Protein AF-A0A939UQP9-F1 (afdb_monomer)

Radius of gyration: 10.25 Å; Cα contacts (8 Å, |Δi|>4): 30; chains: 1; bounding box: 21×9×33 Å

Nearest PDB structures (foldseek):
  2p5x-assembly2_B  TM=8.929E-01  e=1.605E-02  Homo sapiens
  6xi5-assembly1_B  TM=9.448E-01  e=3.345E-02  Homo sapiens
  4heb-assembly1_B  TM=8.686E-01  e=7.502E-02  Bacillus subtilis
  4lu1-assembly1_A  TM=8.404E-01  e=1.083E-01  Escherichia coli K-12
  4jhc-assembly1_A  TM=8.232E-01  e=1.083E-01  Escherichia coli K-12

pLDDT: mean 92.79, std 9.76, range [50.41, 98.44]

Secondary structure (DSSP, 8-state):
-PPPPEE----HHHHHHHHHTT---EE------

Foldseek 3Di:
DDDAAEAQDPDPVVVVVCVVVVDHHHYDHDPDD

Sequence (33 aa):
MSAKVILASSSPRRREILAEMGIDFEVCPTDAD

Solvent-accessible surface area (backbone atoms only — not comparable to full-atom values): 2265 Å² total; per-residue (Å²): 136,87,80,88,45,71,40,68,52,79,53,66,69,63,53,53,54,41,51,76,71,68,55,77,65,46,81,52,57,66,98,72,134

Structure (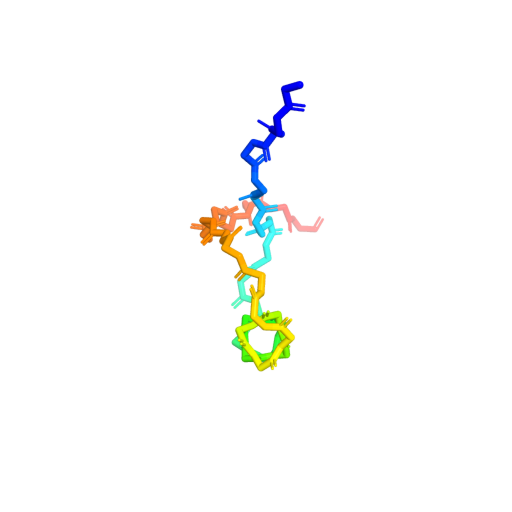mmCIF, N/CA/C/O backbone):
data_AF-A0A939UQP9-F1
#
_entry.id   AF-A0A939UQP9-F1
#
loop_
_atom_site.group_PDB
_atom_site.id
_atom_site.type_symbol
_atom_site.label_atom_id
_atom_site.label_alt_id
_atom_site.label_co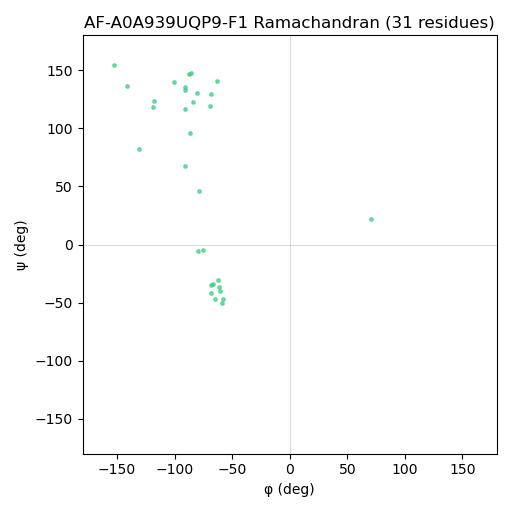mp_id
_atom_site.label_asym_id
_atom_site.label_entity_id
_atom_site.label_seq_id
_atom_site.pdbx_PDB_ins_code
_atom_site.Cartn_x
_atom_site.Cartn_y
_atom_site.Cartn_z
_atom_site.occupancy
_atom_site.B_iso_or_equiv
_atom_site.auth_seq_id
_atom_site.auth_comp_id
_atom_site.auth_asym_id
_atom_site.auth_atom_id
_atom_site.pdbx_PDB_model_num
ATOM 1 N N . MET A 1 1 ? -7.810 5.237 20.386 1.00 50.41 1 MET A N 1
ATOM 2 C CA . MET A 1 1 ? -7.796 4.067 19.480 1.00 50.41 1 MET A CA 1
ATOM 3 C C . MET A 1 1 ? -6.980 4.438 18.257 1.00 50.41 1 MET A C 1
ATOM 5 O O . MET A 1 1 ? -7.152 5.552 17.782 1.00 50.41 1 MET A O 1
ATOM 9 N N . SER A 1 2 ? -6.090 3.560 17.790 1.00 81.88 2 SER A N 1
ATOM 10 C CA . SER A 1 2 ? -5.398 3.743 16.507 1.00 81.88 2 SER A CA 1
ATOM 11 C C . SER A 1 2 ? -6.210 3.064 15.406 1.00 81.88 2 SER A C 1
ATOM 13 O O . SER A 1 2 ? -6.714 1.961 15.625 1.00 81.88 2 SER A O 1
ATOM 15 N N . ALA A 1 3 ? -6.388 3.731 14.267 1.00 91.62 3 ALA A N 1
ATOM 16 C CA . ALA A 1 3 ? -7.088 3.170 13.116 1.00 91.62 3 ALA A CA 1
ATOM 17 C C . ALA A 1 3 ? -6.120 2.356 12.248 1.00 91.62 3 ALA A C 1
ATOM 19 O O . ALA A 1 3 ? -4.944 2.697 12.132 1.00 91.62 3 ALA A O 1
ATOM 20 N N . LYS A 1 4 ? -6.627 1.299 11.609 1.00 95.31 4 LYS A N 1
ATOM 21 C CA . LYS A 1 4 ? -5.868 0.541 10.611 1.00 95.31 4 LYS A CA 1
ATOM 22 C C . LYS A 1 4 ? -5.653 1.404 9.368 1.00 95.31 4 LYS A C 1
ATOM 24 O O . LYS A 1 4 ? -6.614 1.954 8.831 1.00 95.31 4 LYS A O 1
ATOM 29 N N . VAL A 1 5 ? -4.412 1.498 8.902 1.00 96.62 5 VAL A N 1
ATOM 30 C CA . VAL A 1 5 ? -4.056 2.248 7.692 1.00 96.62 5 VAL A CA 1
ATOM 31 C C . VAL A 1 5 ? -4.117 1.323 6.478 1.00 96.62 5 VAL A C 1
ATOM 33 O O . VAL A 1 5 ? -3.580 0.216 6.505 1.00 96.62 5 VAL A O 1
ATOM 36 N N . ILE A 1 6 ? -4.760 1.787 5.404 1.00 97.19 6 ILE A N 1
ATOM 37 C CA . ILE A 1 6 ? -4.851 1.078 4.123 1.00 97.19 6 ILE A CA 1
ATOM 38 C C . ILE A 1 6 ? -4.183 1.923 3.033 1.00 97.19 6 ILE A C 1
ATOM 40 O O . ILE A 1 6 ? -4.577 3.065 2.795 1.00 97.19 6 ILE A O 1
ATOM 44 N N . LEU A 1 7 ? -3.199 1.355 2.337 1.00 97.00 7 LEU A N 1
ATOM 45 C CA . LEU A 1 7 ? -2.624 1.925 1.125 1.00 97.00 7 LEU A CA 1
ATOM 46 C C . LEU A 1 7 ? -3.447 1.476 -0.087 1.00 97.00 7 LEU A C 1
ATOM 48 O O . LEU A 1 7 ? -3.210 0.410 -0.660 1.00 97.00 7 LEU A O 1
ATOM 52 N N . ALA A 1 8 ? -4.378 2.330 -0.510 1.00 96.81 8 ALA A N 1
ATOM 53 C CA . ALA A 1 8 ? -5.204 2.123 -1.699 1.00 96.81 8 ALA A CA 1
ATOM 54 C C . ALA A 1 8 ? -4.468 2.451 -3.015 1.00 96.81 8 ALA A C 1
ATOM 56 O O . ALA A 1 8 ? -4.968 3.180 -3.868 1.00 96.81 8 ALA A O 1
ATOM 57 N N . SER A 1 9 ? -3.228 1.976 -3.172 1.00 94.94 9 SER A N 1
ATOM 58 C CA . SER A 1 9 ? -2.401 2.243 -4.354 1.00 94.94 9 SER A CA 1
ATOM 59 C C . SER A 1 9 ? -1.599 1.015 -4.770 1.00 94.94 9 SER A C 1
ATOM 61 O O . SER A 1 9 ? -0.956 0.373 -3.944 1.00 94.94 9 SER A O 1
ATOM 63 N N . SER A 1 10 ? -1.567 0.743 -6.074 1.00 93.75 10 SER A N 1
ATOM 64 C CA . SER A 1 10 ? -0.724 -0.290 -6.688 1.00 93.75 10 SER A CA 1
ATOM 65 C C . SER A 1 10 ? 0.740 0.138 -6.883 1.00 93.75 10 SER A C 1
ATOM 67 O O . SER A 1 10 ? 1.566 -0.682 -7.273 1.00 93.75 10 SER A O 1
ATOM 69 N N . SER A 1 11 ? 1.092 1.401 -6.602 1.00 95.06 11 SER A N 1
ATOM 70 C CA . SER A 1 11 ? 2.446 1.938 -6.810 1.00 95.06 11 SER A CA 1
ATOM 71 C C . SER A 1 11 ? 3.471 1.327 -5.837 1.00 95.06 11 SER A C 1
ATOM 73 O O . SER A 1 11 ? 3.363 1.574 -4.630 1.00 95.06 11 SER A O 1
ATOM 75 N N . PRO A 1 12 ? 4.519 0.629 -6.325 1.00 95.69 12 PRO A N 1
ATOM 76 C CA . PRO A 1 12 ? 5.573 0.070 -5.470 1.00 95.69 12 PRO A CA 1
ATOM 77 C C . PRO A 1 12 ? 6.320 1.144 -4.670 1.00 95.69 12 P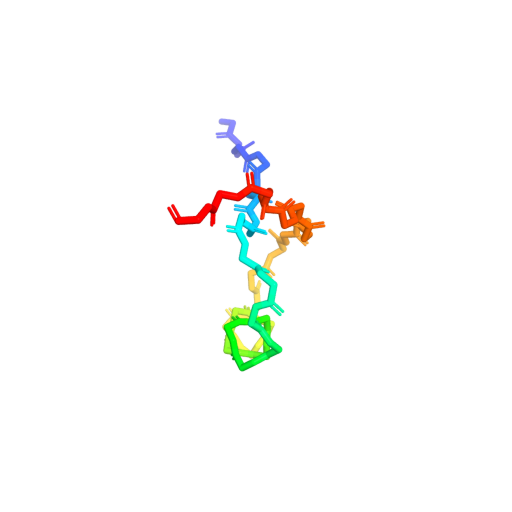RO A C 1
ATOM 79 O O . PRO A 1 12 ? 6.518 1.001 -3.469 1.00 95.69 12 PRO A O 1
ATOM 82 N N . ARG A 1 13 ? 6.602 2.292 -5.299 1.00 98.06 13 ARG A N 1
ATOM 83 C CA . ARG A 1 13 ? 7.318 3.411 -4.663 1.00 98.06 13 ARG A CA 1
ATOM 84 C C . ARG A 1 13 ? 6.577 3.986 -3.454 1.00 98.06 13 ARG A C 1
ATOM 86 O O . ARG A 1 13 ? 7.199 4.377 -2.477 1.00 98.06 13 ARG A O 1
ATOM 93 N N . ARG A 1 14 ? 5.236 4.041 -3.492 1.00 97.44 14 ARG A N 1
ATOM 94 C CA . ARG A 1 14 ? 4.446 4.533 -2.343 1.00 97.44 14 ARG A CA 1
ATOM 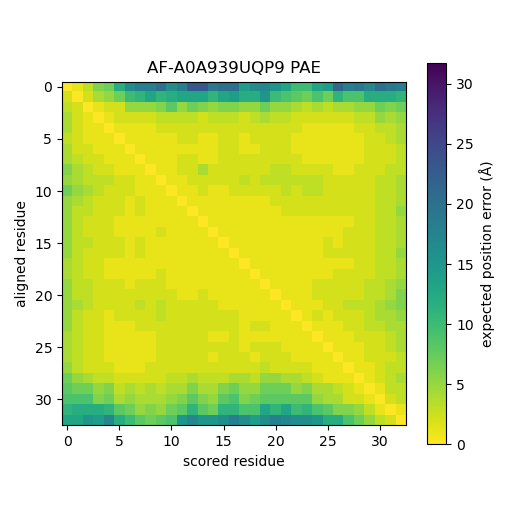95 C C . ARG A 1 14 ? 4.518 3.577 -1.154 1.00 97.44 14 ARG A C 1
ATOM 97 O O . ARG A 1 14 ? 4.535 4.034 -0.019 1.00 97.44 14 ARG A O 1
ATOM 104 N N . ARG A 1 15 ? 4.574 2.269 -1.419 1.00 97.50 15 ARG A N 1
ATOM 105 C CA . ARG A 1 15 ? 4.747 1.241 -0.389 1.00 97.50 15 ARG A CA 1
ATOM 106 C C . ARG A 1 15 ? 6.111 1.369 0.287 1.00 97.50 15 ARG A C 1
ATOM 108 O O . ARG A 1 15 ? 6.167 1.350 1.508 1.00 97.50 15 ARG A O 1
ATOM 115 N N . GLU A 1 16 ? 7.173 1.530 -0.498 1.00 98.31 16 GLU A N 1
ATOM 116 C CA . GLU A 1 16 ? 8.5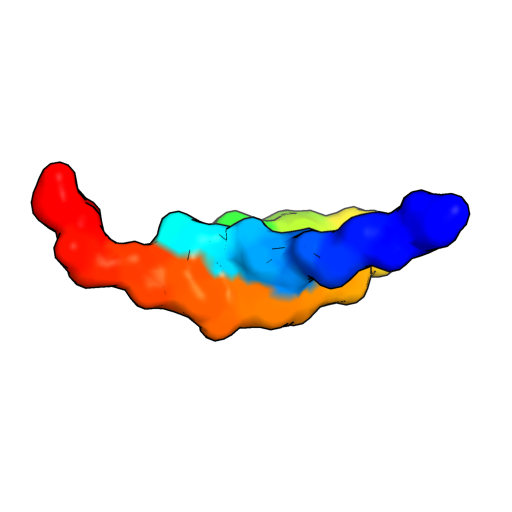44 1.694 0.008 1.00 98.31 16 GLU A CA 1
ATOM 117 C C . GLU A 1 16 ? 8.656 2.914 0.932 1.00 98.31 16 GLU A C 1
ATOM 119 O O . GLU A 1 16 ? 9.072 2.769 2.076 1.00 98.31 16 GLU A O 1
ATOM 124 N N . ILE A 1 17 ? 8.162 4.080 0.494 1.00 98.06 17 ILE A N 1
ATOM 125 C CA . ILE A 1 17 ? 8.195 5.319 1.292 1.00 98.06 17 ILE A CA 1
ATOM 126 C C . ILE A 1 17 ? 7.467 5.150 2.634 1.00 98.06 17 ILE A C 1
ATOM 128 O O . ILE A 1 17 ? 7.993 5.530 3.677 1.00 98.06 17 ILE A O 1
ATOM 132 N N . LEU A 1 18 ? 6.258 4.578 2.636 1.00 97.62 18 LEU A N 1
ATOM 133 C CA . LEU A 1 18 ? 5.498 4.388 3.878 1.00 97.62 18 LEU A CA 1
ATOM 134 C C . LEU A 1 18 ? 6.176 3.383 4.822 1.00 97.62 18 LEU A C 1
ATOM 136 O O . LEU A 1 18 ? 6.129 3.566 6.039 1.00 97.62 18 LEU A O 1
ATOM 140 N N . ALA A 1 19 ? 6.829 2.355 4.274 1.00 97.44 19 ALA A N 1
ATOM 141 C CA . ALA A 1 19 ? 7.591 1.390 5.059 1.00 97.44 19 ALA A CA 1
ATOM 142 C C . ALA A 1 19 ? 8.844 2.028 5.687 1.00 97.44 19 ALA A C 1
ATOM 144 O O . ALA A 1 19 ? 9.113 1.804 6.866 1.00 97.44 19 ALA A O 1
ATOM 145 N N . GLU A 1 20 ? 9.569 2.874 4.947 1.00 98.44 20 GLU A N 1
ATOM 146 C CA . GLU A 1 20 ? 10.722 3.634 5.462 1.00 98.44 20 GLU A CA 1
ATOM 147 C C . GLU A 1 20 ? 10.334 4.609 6.583 1.00 98.44 20 GLU A C 1
ATOM 149 O O . GLU A 1 20 ? 11.116 4.851 7.501 1.00 98.44 20 GLU A O 1
ATOM 154 N N . MET A 1 21 ? 9.105 5.127 6.552 1.00 97.38 21 MET A N 1
ATOM 155 C CA . MET A 1 21 ? 8.545 5.958 7.623 1.00 97.38 21 MET A CA 1
ATOM 156 C C . MET A 1 21 ? 8.135 5.160 8.875 1.00 97.38 21 MET A C 1
ATOM 158 O O . MET A 1 21 ? 7.715 5.764 9.863 1.00 97.38 21 MET A O 1
ATOM 162 N N . GLY A 1 22 ? 8.221 3.826 8.850 1.00 96.94 22 GLY A N 1
ATOM 163 C CA . GLY A 1 22 ? 7.813 2.961 9.961 1.00 96.94 22 GLY A CA 1
ATOM 164 C C . GLY A 1 22 ? 6.297 2.898 10.174 1.00 96.94 22 GLY A C 1
ATOM 165 O O . GLY A 1 22 ? 5.846 2.600 11.280 1.00 96.94 22 GLY A O 1
ATOM 166 N N . ILE A 1 23 ? 5.505 3.207 9.143 1.00 95.94 23 ILE A N 1
ATOM 167 C CA . ILE A 1 23 ? 4.044 3.123 9.203 1.00 95.94 23 ILE A CA 1
ATOM 168 C C . ILE A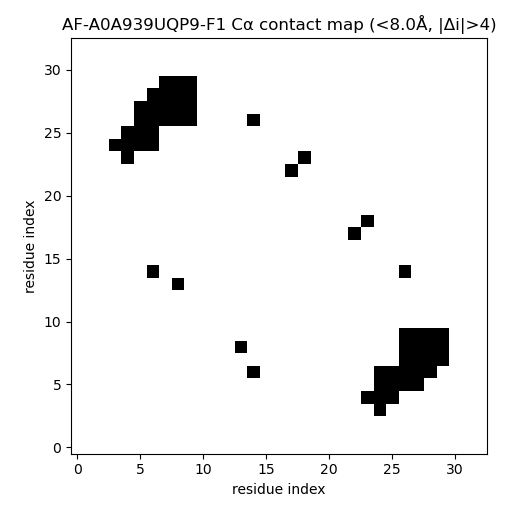 1 23 ? 3.637 1.665 8.989 1.00 95.94 23 ILE A C 1
ATOM 170 O O . ILE A 1 23 ? 4.063 1.034 8.024 1.00 95.94 23 ILE A O 1
ATOM 174 N N . ASP A 1 24 ? 2.779 1.145 9.864 1.00 96.75 24 ASP A N 1
ATOM 175 C CA . ASP A 1 24 ? 2.111 -0.139 9.653 1.00 96.75 24 ASP A CA 1
ATOM 176 C C . ASP A 1 24 ? 0.858 0.069 8.793 1.00 96.75 24 ASP A C 1
ATOM 178 O O . ASP A 1 24 ? -0.009 0.885 9.126 1.00 96.75 24 ASP A O 1
ATOM 182 N N . PHE A 1 25 ? 0.780 -0.623 7.657 1.00 97.19 25 PHE A N 1
ATOM 183 C CA . PHE A 1 25 ? -0.320 -0.490 6.704 1.00 97.19 25 PHE A CA 1
ATOM 184 C C . PHE A 1 25 ? -0.540 -1.768 5.893 1.00 97.19 25 PHE A C 1
ATOM 186 O O . PHE A 1 25 ? 0.378 -2.542 5.624 1.00 97.19 25 PHE A O 1
ATOM 193 N N . GLU A 1 26 ? -1.772 -1.946 5.422 1.00 97.50 26 GLU A N 1
ATOM 194 C CA . GLU A 1 26 ? -2.126 -2.988 4.457 1.00 97.50 26 GLU A CA 1
ATOM 195 C C . GLU A 1 26 ? -2.225 -2.403 3.047 1.00 97.50 26 GLU A C 1
ATOM 197 O O . GLU A 1 26 ? -2.764 -1.316 2.853 1.00 97.50 26 GLU A O 1
ATOM 202 N N . VAL A 1 27 ? -1.738 -3.127 2.041 1.00 96.50 27 VAL A N 1
ATOM 203 C CA . VAL A 1 27 ? -1.877 -2.725 0.637 1.00 96.50 27 VAL A CA 1
ATOM 204 C C . VAL A 1 27 ? -3.155 -3.324 0.062 1.00 96.50 27 VAL A C 1
ATOM 206 O O . VAL A 1 27 ? -3.256 -4.540 -0.068 1.00 96.50 27 VAL A O 1
ATOM 209 N N . CYS A 1 28 ? -4.097 -2.470 -0.336 1.00 96.31 28 CYS A N 1
ATOM 210 C CA . CYS A 1 28 ? -5.355 -2.871 -0.965 1.00 96.31 28 CYS A CA 1
ATOM 211 C C . CYS A 1 28 ? -5.565 -2.021 -2.228 1.00 96.31 28 CYS A C 1
ATOM 213 O O . CYS A 1 28 ? -6.202 -0.971 -2.158 1.00 96.31 28 CYS A O 1
ATOM 215 N N . PRO A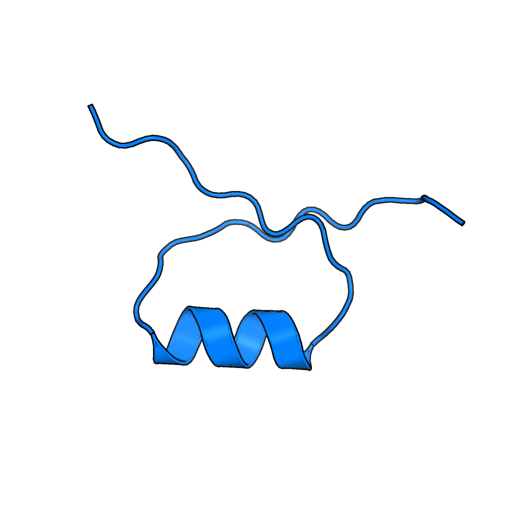 1 29 ? -4.939 -2.381 -3.364 1.00 92.81 29 PRO A N 1
ATOM 216 C CA . PRO A 1 29 ? -5.018 -1.573 -4.572 1.00 92.81 29 PRO A CA 1
ATOM 217 C C . PRO A 1 29 ? -6.466 -1.501 -5.064 1.00 92.81 29 PRO A C 1
ATOM 219 O O . PRO A 1 29 ? -7.197 -2.486 -5.016 1.00 92.81 29 PRO A O 1
ATOM 222 N N . THR A 1 30 ? -6.865 -0.327 -5.542 1.00 90.12 30 THR A N 1
ATOM 223 C CA . THR A 1 30 ? -8.167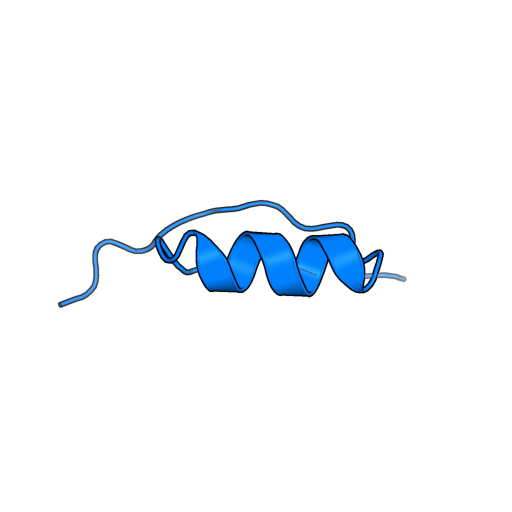 -0.136 -6.180 1.00 90.1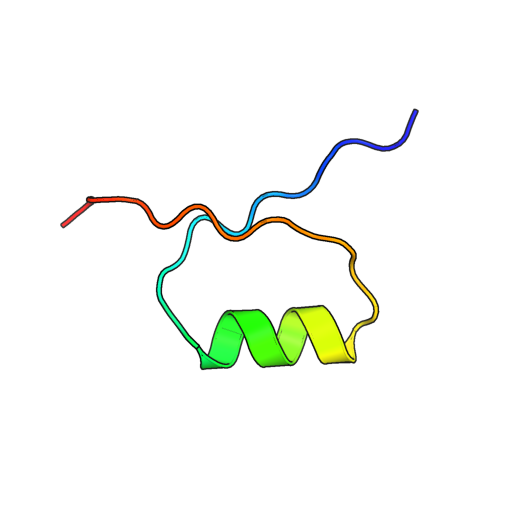2 30 THR A CA 1
ATOM 224 C C . THR A 1 30 ? -8.076 -0.445 -7.668 1.00 90.12 30 THR A C 1
ATOM 226 O O . THR A 1 30 ? -7.057 -0.161 -8.298 1.00 90.12 30 THR A O 1
ATOM 229 N N . ASP A 1 31 ? -9.162 -0.975 -8.216 1.00 87.25 31 ASP A N 1
ATOM 230 C CA . ASP A 1 31 ? -9.414 -1.049 -9.654 1.00 87.25 31 ASP A CA 1
ATOM 231 C C . ASP A 1 31 ? -10.177 0.217 -10.068 1.00 87.25 31 ASP A C 1
ATOM 233 O O . ASP A 1 31 ? -11.390 0.208 -10.265 1.00 87.25 31 ASP A O 1
ATOM 237 N N . ALA A 1 32 ? -9.489 1.358 -9.992 1.00 79.44 32 ALA A N 1
ATOM 238 C CA . ALA A 1 32 ? -10.030 2.650 -10.394 1.00 79.44 32 ALA A CA 1
ATOM 239 C C . ALA A 1 32 ? -9.168 3.202 -11.531 1.00 79.44 32 ALA A C 1
ATOM 241 O O . ALA A 1 32 ? -7.969 3.415 -11.325 1.00 79.44 32 ALA A O 1
ATOM 242 N N . ASP A 1 33 ? -9.795 3.403 -12.691 1.00 68.69 33 ASP A N 1
ATOM 243 C CA . ASP A 1 33 ? -9.247 4.158 -13.825 1.00 68.69 33 ASP A CA 1
ATOM 244 C C . ASP A 1 33 ? -9.199 5.668 -13.531 1.00 68.69 33 ASP A C 1
ATOM 246 O O . ASP A 1 33 ? -10.170 6.202 -12.937 1.00 68.69 33 ASP A O 1
#

Mean predicted aligned error: 3.29 Å